Protein AF-X1CSA8-F1 (afdb_monomer_lite)

Secondary structure (DSSP, 8-state):
--S-SSS-SS--TTHHHHHHHHHHHHHHHTS--SS-EEEEE-SSSSTT-S-HHHHHHHHHHHTSSSEEEEEE-TTTTTTTS--

Sequence (83 aa):
MVLDVGANVDCKPEHLPQFALIGTKYAKYILGIENPKIGLLNIGEEKNKGNKFTQNAYKNLKNANINFVGNIEGTDIFKGEVE

Structure (mmCIF, N/CA/C/O backbone):
data_AF-X1CSA8-F1
#
_entry.id   AF-X1CSA8-F1
#
loop_
_atom_site.group_PDB
_atom_site.id
_atom_site.type_symbol
_atom_site.label_atom_id
_atom_site.label_alt_id
_atom_site.label_comp_id
_atom_site.label_asym_id
_atom_site.label_entity_id
_atom_site.label_seq_id
_atom_site.pdbx_PDB_ins_code
_atom_site.Cartn_x
_atom_site.Cartn_y
_atom_site.Cartn_z
_atom_site.occupancy
_atom_site.B_iso_or_equiv
_atom_site.auth_seq_id
_atom_site.auth_comp_id
_atom_site.auth_asym_id
_atom_site.auth_atom_id
_atom_site.pdbx_PDB_model_num
ATOM 1 N N . MET A 1 1 ? -5.623 -7.667 3.789 1.00 88.06 1 MET A N 1
ATOM 2 C CA . MET A 1 1 ? -6.256 -8.019 2.494 1.00 88.06 1 MET A CA 1
ATOM 3 C C . MET A 1 1 ? -5.298 -7.617 1.380 1.00 88.06 1 MET A C 1
ATOM 5 O O . MET A 1 1 ? -4.444 -6.767 1.568 1.00 88.06 1 MET A O 1
ATOM 9 N N . VAL A 1 2 ? -5.365 -8.299 0.238 1.00 93.06 2 VAL A N 1
ATOM 10 C CA . VAL A 1 2 ? -4.537 -7.986 -0.935 1.00 93.06 2 VAL A CA 1
ATOM 11 C C . VAL A 1 2 ? -5.478 -7.675 -2.090 1.00 93.06 2 VAL A C 1
ATOM 13 O O . VAL A 1 2 ? -6.487 -8.358 -2.262 1.00 93.06 2 VAL A O 1
ATOM 16 N N . LEU A 1 3 ? -5.172 -6.623 -2.844 1.00 93.31 3 LEU A N 1
ATOM 17 C CA . LEU A 1 3 ? -6.002 -6.122 -3.935 1.00 93.31 3 LEU A CA 1
ATOM 18 C C . LEU A 1 3 ? -5.283 -6.325 -5.263 1.00 93.31 3 LEU A C 1
ATOM 20 O O . LEU A 1 3 ? -4.074 -6.139 -5.339 1.00 93.31 3 LEU A O 1
ATOM 24 N N . ASP A 1 4 ? -6.055 -6.680 -6.288 1.00 91.19 4 ASP A N 1
ATOM 25 C CA . ASP A 1 4 ? -5.562 -7.041 -7.621 1.00 91.19 4 ASP A CA 1
ATOM 26 C C . ASP A 1 4 ? -4.541 -8.195 -7.606 1.00 91.19 4 ASP A C 1
ATOM 28 O O . ASP A 1 4 ? -3.360 -8.045 -7.904 1.00 91.19 4 ASP A O 1
ATOM 32 N N . VAL A 1 5 ? -5.027 -9.390 -7.257 1.00 91.69 5 VAL A N 1
ATOM 33 C CA . VAL A 1 5 ? -4.236 -10.634 -7.192 1.00 91.69 5 VAL A CA 1
ATOM 34 C C . VAL A 1 5 ? -4.222 -11.353 -8.555 1.00 91.69 5 VAL A C 1
ATOM 36 O O . VAL A 1 5 ? -4.331 -12.574 -8.631 1.00 91.69 5 VAL A O 1
ATOM 39 N N . GLY A 1 6 ? -4.140 -10.583 -9.646 1.00 91.44 6 GLY A N 1
ATOM 40 C CA . GLY A 1 6 ? -4.117 -11.096 -11.023 1.00 91.44 6 GLY A CA 1
ATOM 41 C C . GLY A 1 6 ? -5.368 -10.799 -11.855 1.00 91.44 6 GLY A C 1
ATOM 42 O O . GLY A 1 6 ? -5.593 -11.476 -12.856 1.00 91.44 6 GLY A O 1
ATOM 43 N N . ALA A 1 7 ? -6.181 -9.810 -11.466 1.00 91.81 7 ALA A N 1
ATOM 44 C CA . ALA A 1 7 ? -7.285 -9.348 -12.309 1.00 91.81 7 ALA A CA 1
ATOM 45 C C . ALA A 1 7 ? -6.761 -8.475 -13.462 1.00 91.81 7 ALA A C 1
ATOM 47 O O . ALA A 1 7 ? -7.246 -8.587 -14.588 1.00 91.81 7 ALA A O 1
ATOM 48 N N . ASN A 1 8 ? -5.741 -7.652 -13.197 1.00 91.25 8 ASN A N 1
ATOM 49 C CA . ASN A 1 8 ? -5.024 -6.899 -14.221 1.00 91.25 8 ASN A CA 1
ATOM 50 C C . ASN A 1 8 ? -3.616 -7.473 -14.401 1.00 91.25 8 ASN A C 1
ATOM 52 O O . ASN A 1 8 ? -2.814 -7.487 -13.470 1.00 91.25 8 ASN A O 1
ATOM 56 N N . VAL A 1 9 ? -3.306 -7.919 -15.621 1.00 88.38 9 VAL A N 1
ATOM 57 C CA . VAL A 1 9 ? -1.962 -8.408 -15.978 1.00 88.38 9 VAL A CA 1
ATOM 58 C C . VAL A 1 9 ? -0.968 -7.247 -16.044 1.00 88.38 9 VAL A C 1
ATOM 60 O O . VAL A 1 9 ? 0.117 -7.325 -15.474 1.00 88.38 9 VAL A O 1
ATOM 63 N N . ASP A 1 10 ? -1.370 -6.149 -16.690 1.00 91.12 10 ASP A N 1
ATOM 64 C CA . ASP A 1 10 ? -0.596 -4.916 -16.781 1.00 91.12 10 ASP A CA 1
ATOM 65 C C . ASP A 1 10 ? -1.276 -3.816 -15.973 1.00 91.12 10 ASP A C 1
ATOM 67 O O . ASP A 1 10 ? -2.367 -3.342 -16.304 1.00 91.12 10 ASP A O 1
ATOM 71 N N . CYS A 1 11 ? -0.602 -3.371 -14.919 1.00 92.69 11 CYS A N 1
ATOM 72 C CA . CYS A 1 11 ? -1.088 -2.296 -14.075 1.00 92.69 11 CYS A CA 1
ATOM 73 C C . CYS A 1 11 ? -0.282 -1.018 -14.307 1.00 92.69 11 CYS A C 1
ATOM 75 O O . CYS A 1 11 ? 0.930 -1.057 -14.531 1.00 92.69 11 CYS A O 1
ATOM 77 N N . LYS A 1 12 ? -0.951 0.136 -14.237 1.00 95.50 12 LYS A N 1
ATOM 78 C CA . LYS A 1 12 ? -0.299 1.448 -14.264 1.00 95.50 12 LYS A CA 1
ATOM 79 C C . LYS A 1 12 ? -0.283 2.059 -12.857 1.00 95.50 12 LYS A C 1
ATOM 81 O O . LYS A 1 12 ? -1.191 1.772 -12.074 1.00 95.50 12 LYS A O 1
ATOM 86 N N . PRO A 1 13 ? 0.709 2.899 -12.501 1.00 95.75 13 PRO A N 1
ATOM 87 C CA . PRO A 1 13 ? 0.797 3.492 -11.162 1.00 95.75 13 PRO A CA 1
ATOM 88 C C . PRO A 1 13 ? -0.449 4.281 -10.739 1.00 95.75 13 PRO A C 1
ATOM 90 O O . PRO A 1 13 ? -0.690 4.473 -9.548 1.00 95.75 13 PRO A O 1
ATOM 93 N N . GLU A 1 14 ? -1.239 4.762 -11.699 1.00 95.38 14 GLU A N 1
ATOM 94 C CA . GLU A 1 14 ? -2.474 5.514 -11.469 1.00 95.38 14 GLU A CA 1
ATOM 95 C C . GLU A 1 14 ? -3.651 4.616 -11.054 1.00 95.38 14 GLU A C 1
ATOM 97 O O . GLU A 1 14 ? -4.630 5.115 -10.500 1.00 95.38 14 GLU A O 1
ATOM 102 N N . HIS A 1 15 ? -3.560 3.300 -11.274 1.00 95.75 15 HIS A N 1
ATOM 103 C CA . HIS A 1 15 ? -4.593 2.347 -10.857 1.00 95.75 15 HIS A CA 1
ATOM 104 C C . HIS A 1 15 ? -4.547 2.088 -9.343 1.00 95.75 15 HIS A C 1
ATOM 106 O O . HIS A 1 15 ? -5.583 1.939 -8.699 1.00 95.75 15 HIS A O 1
ATOM 112 N N . LEU A 1 16 ? -3.351 2.096 -8.742 1.00 96.38 16 LEU A N 1
ATOM 113 C CA . LEU A 1 16 ? -3.150 1.739 -7.332 1.00 96.38 16 LEU A CA 1
ATOM 114 C C . LEU A 1 16 ? -3.933 2.624 -6.344 1.00 96.38 16 LEU A C 1
ATOM 116 O O . LEU A 1 16 ? -4.549 2.070 -5.436 1.00 96.38 16 LEU A O 1
ATOM 120 N N . PRO A 1 17 ? -3.999 3.961 -6.506 1.00 96.44 17 PRO A N 1
ATOM 121 C CA . PRO A 1 17 ? -4.874 4.801 -5.688 1.00 96.44 17 PRO A CA 1
ATOM 122 C C . PRO A 1 17 ? -6.355 4.418 -5.763 1.00 96.44 17 PRO A C 1
ATOM 124 O O . PRO A 1 17 ? -7.065 4.520 -4.764 1.00 96.44 17 PRO A O 1
ATOM 127 N N . GLN A 1 18 ? -6.830 3.966 -6.928 1.00 95.25 18 GLN A N 1
ATOM 128 C CA . GLN A 1 18 ? -8.221 3.541 -7.099 1.00 95.25 18 GLN A CA 1
ATOM 129 C C . GLN A 1 18 ? -8.476 2.229 -6.358 1.00 95.25 18 GLN A C 1
ATOM 131 O O . GLN A 1 18 ? -9.469 2.112 -5.640 1.00 95.25 18 GLN A O 1
ATOM 136 N N . PHE A 1 19 ? -7.552 1.271 -6.465 1.00 96.44 19 PHE A N 1
ATOM 137 C CA . PHE A 1 19 ? -7.631 0.017 -5.715 1.00 96.44 19 PHE A CA 1
ATOM 138 C C . PHE A 1 19 ? -7.601 0.275 -4.217 1.00 96.44 19 PHE A C 1
ATOM 140 O O . PHE A 1 19 ? -8.478 -0.202 -3.505 1.00 96.44 19 PHE A O 1
ATOM 147 N N . ALA A 1 20 ? -6.662 1.097 -3.752 1.00 96.81 20 ALA A N 1
ATOM 148 C CA . ALA A 1 20 ? -6.567 1.486 -2.356 1.00 96.81 20 ALA A CA 1
ATOM 149 C C . ALA A 1 20 ? -7.871 2.114 -1.845 1.00 96.81 20 ALA A C 1
ATOM 151 O O . ALA A 1 20 ? -8.350 1.729 -0.784 1.00 96.81 20 ALA A O 1
ATOM 152 N N . LEU A 1 21 ? -8.499 3.008 -2.620 1.00 96.25 21 LEU A N 1
ATOM 153 C CA . LEU A 1 21 ? -9.785 3.606 -2.255 1.00 96.25 21 LEU A CA 1
ATOM 154 C C . LEU A 1 21 ? -10.898 2.555 -2.125 1.00 96.25 21 LEU A C 1
ATOM 156 O O . LEU A 1 21 ? -11.647 2.579 -1.146 1.00 96.25 21 LEU A O 1
ATOM 160 N N . ILE A 1 22 ? -11.005 1.628 -3.082 1.00 95.62 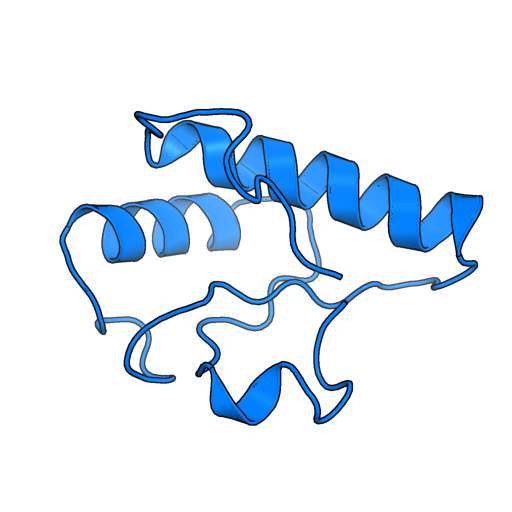22 ILE A N 1
ATOM 161 C CA . ILE A 1 22 ? -11.982 0.529 -3.031 1.00 95.62 22 ILE A CA 1
ATOM 162 C C . ILE A 1 22 ? -11.719 -0.354 -1.806 1.00 95.62 22 ILE A C 1
ATOM 164 O O . ILE A 1 22 ? -12.647 -0.642 -1.050 1.00 95.62 22 ILE A O 1
ATOM 168 N N . GLY A 1 23 ? -10.458 -0.715 -1.564 1.00 96.25 23 GLY A N 1
ATOM 169 C CA . GLY A 1 23 ? -10.026 -1.496 -0.409 1.00 96.25 23 GLY A CA 1
ATOM 170 C C . GLY A 1 23 ? -10.371 -0.835 0.918 1.00 96.25 23 GLY A C 1
ATOM 171 O O . GLY A 1 23 ? -10.984 -1.469 1.772 1.00 96.25 23 GLY A O 1
ATOM 172 N N . THR A 1 24 ? -10.076 0.460 1.066 1.00 96.81 24 THR A N 1
ATOM 173 C CA . THR A 1 24 ? -10.443 1.248 2.250 1.00 96.81 24 THR A CA 1
ATOM 174 C C . THR A 1 24 ? -11.955 1.232 2.479 1.00 96.81 24 THR A C 1
ATOM 176 O O . THR A 1 24 ? -12.408 1.046 3.606 1.00 96.81 24 THR A O 1
ATOM 179 N N . LYS A 1 25 ? -12.764 1.407 1.426 1.00 96.44 25 LYS A N 1
ATOM 180 C CA . LYS A 1 25 ? -14.232 1.391 1.545 1.00 96.44 25 LYS A CA 1
ATOM 181 C C . LYS A 1 25 ? -14.751 0.007 1.927 1.00 96.44 25 LYS A C 1
ATOM 183 O O . LYS A 1 25 ? -15.620 -0.088 2.790 1.00 96.44 25 LYS A O 1
ATOM 188 N N . TYR A 1 26 ? -14.199 -1.044 1.331 1.00 97.00 26 TYR A N 1
ATOM 189 C CA . TYR A 1 26 ? -14.556 -2.421 1.650 1.00 97.00 26 TYR A CA 1
ATOM 190 C C . TYR A 1 26 ? -14.198 -2.773 3.099 1.00 97.00 26 TYR A C 1
ATOM 192 O O . TYR A 1 26 ? -15.063 -3.197 3.862 1.00 97.00 26 TYR A O 1
ATOM 200 N N . ALA A 1 27 ? -12.956 -2.516 3.512 1.00 96.56 27 ALA A N 1
ATOM 201 C CA . ALA A 1 27 ? -12.505 -2.767 4.876 1.00 96.56 27 ALA A CA 1
ATOM 202 C C . ALA A 1 27 ? -13.333 -1.978 5.903 1.00 96.56 27 ALA A C 1
ATOM 204 O O . ALA A 1 27 ? -13.724 -2.529 6.929 1.00 96.56 27 ALA A O 1
ATOM 205 N N . LYS A 1 28 ? -13.699 -0.729 5.594 1.00 96.62 28 LYS A N 1
ATOM 206 C CA . LYS A 1 28 ? -14.542 0.076 6.479 1.00 96.62 28 LYS A CA 1
ATOM 207 C C . LYS A 1 28 ? -15.971 -0.435 6.597 1.00 96.62 28 LYS A C 1
ATOM 209 O O . LYS A 1 28 ? -16.446 -0.665 7.704 1.00 96.62 28 LYS A O 1
ATOM 214 N N . TYR A 1 29 ? -16.670 -0.582 5.477 1.00 97.62 29 TYR A N 1
ATOM 215 C CA . TYR A 1 29 ? -18.115 -0.818 5.508 1.00 97.62 29 TYR A CA 1
ATOM 216 C C . TYR A 1 29 ? -18.500 -2.293 5.580 1.00 97.62 29 TYR A C 1
ATOM 218 O O . TYR A 1 29 ? -19.570 -2.602 6.092 1.00 97.62 29 TYR A O 1
ATOM 226 N N . ILE A 1 30 ? -17.656 -3.192 5.070 1.00 97.69 30 ILE A N 1
ATOM 227 C CA . ILE A 1 30 ? -17.941 -4.632 5.039 1.00 97.69 30 ILE A CA 1
ATOM 228 C C . ILE A 1 30 ? -17.225 -5.354 6.177 1.00 97.69 30 ILE A C 1
ATOM 230 O O . ILE A 1 30 ? -17.825 -6.206 6.825 1.00 97.69 30 ILE A O 1
ATOM 234 N N . LEU A 1 31 ? -15.963 -5.003 6.447 1.00 95.62 31 LEU A N 1
ATOM 235 C CA . LEU A 1 31 ? -15.181 -5.637 7.517 1.00 95.62 31 LEU A CA 1
ATOM 236 C C . LEU A 1 31 ? -15.260 -4.890 8.859 1.00 95.62 31 LEU A C 1
ATOM 238 O O . LEU A 1 31 ? -14.764 -5.397 9.859 1.00 95.62 31 LEU A O 1
ATOM 242 N N . GLY A 1 32 ? -15.883 -3.706 8.899 1.00 96.38 32 GLY A N 1
ATOM 243 C CA . GLY A 1 32 ? -16.071 -2.928 10.129 1.00 96.38 32 GLY A CA 1
ATOM 244 C C . GLY A 1 32 ? -14.807 -2.237 10.655 1.00 96.38 32 GLY A C 1
ATOM 245 O O . GLY A 1 32 ? -14.737 -1.910 11.838 1.00 96.38 32 GLY A O 1
ATOM 246 N N . ILE A 1 33 ? -13.796 -2.016 9.810 1.00 95.62 33 ILE A N 1
ATOM 247 C CA . ILE A 1 33 ? -12.512 -1.419 10.205 1.00 95.62 33 ILE A CA 1
ATOM 248 C C . ILE A 1 33 ? -12.570 0.098 9.994 1.00 95.62 33 ILE A C 1
ATOM 250 O O . ILE A 1 33 ? -12.486 0.588 8.874 1.00 95.62 33 ILE A O 1
ATOM 254 N N . GLU A 1 34 ? -12.712 0.873 11.069 1.00 94.50 34 GLU A N 1
ATOM 255 C CA . GLU A 1 34 ? -12.999 2.317 10.981 1.00 94.50 34 GLU A CA 1
ATOM 256 C C . GLU A 1 34 ? -11.968 3.147 10.193 1.00 94.50 34 GLU A C 1
ATOM 258 O O . GLU A 1 34 ? -12.351 4.077 9.469 1.00 94.50 34 GLU A O 1
ATOM 263 N N . ASN A 1 35 ? -10.677 2.811 10.309 1.00 95.00 35 ASN A N 1
ATOM 264 C CA . ASN A 1 35 ? -9.570 3.525 9.663 1.00 95.00 35 ASN A CA 1
ATOM 265 C C . ASN A 1 35 ? -8.524 2.556 9.059 1.00 95.00 35 ASN A C 1
ATOM 267 O O . ASN A 1 35 ? -7.414 2.462 9.591 1.00 95.00 35 ASN A O 1
ATOM 271 N N . PRO A 1 36 ? -8.860 1.836 7.968 1.00 96.56 36 PRO A N 1
ATOM 272 C CA . PRO A 1 36 ? -8.013 0.786 7.397 1.00 96.56 36 PRO A CA 1
ATOM 273 C C . PRO A 1 36 ? -6.677 1.345 6.908 1.00 96.56 36 PRO A C 1
ATOM 275 O O . PRO A 1 36 ? -6.657 2.280 6.105 1.00 96.56 36 PRO A O 1
ATOM 278 N N . LYS A 1 37 ? -5.575 0.780 7.388 1.00 97.00 37 LYS A N 1
ATOM 279 C CA . LYS A 1 37 ? -4.206 1.098 6.992 1.00 97.00 37 LYS A CA 1
ATOM 280 C C . LYS A 1 37 ? -3.895 0.442 5.657 1.00 97.00 37 LYS A C 1
ATOM 282 O O . LYS A 1 37 ? -3.978 -0.771 5.518 1.00 97.00 37 LYS A O 1
ATOM 287 N N . ILE A 1 38 ? -3.466 1.252 4.699 1.00 97.56 38 ILE A N 1
ATOM 288 C CA . ILE A 1 38 ? -3.108 0.790 3.360 1.00 97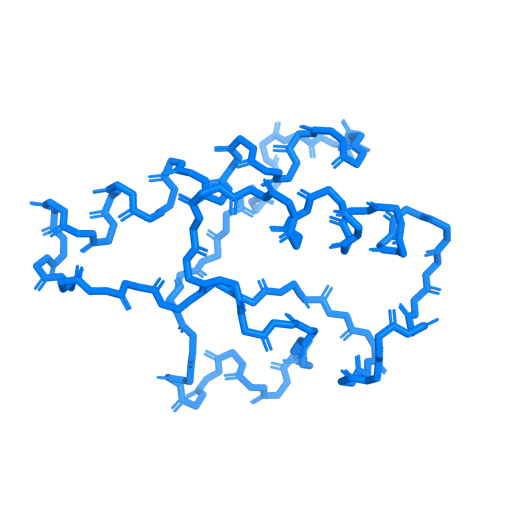.56 38 ILE A CA 1
ATOM 289 C C . ILE A 1 38 ? -1.590 0.814 3.202 1.00 97.56 38 ILE A C 1
ATOM 291 O O . ILE A 1 38 ? -0.970 1.875 3.326 1.00 97.56 38 ILE A O 1
ATOM 295 N N . GLY A 1 39 ? -1.002 -0.341 2.894 1.00 97.19 39 GLY A N 1
ATOM 296 C CA . GLY A 1 39 ? 0.417 -0.486 2.567 1.00 97.19 39 GLY A CA 1
ATOM 297 C C . GLY A 1 39 ? 0.656 -0.726 1.077 1.00 97.19 39 GLY A C 1
ATOM 298 O O . GLY A 1 39 ? -0.143 -1.371 0.399 1.00 97.19 39 GLY A O 1
ATOM 299 N N . LEU A 1 40 ? 1.773 -0.217 0.558 1.00 97.44 40 LEU A N 1
ATOM 300 C CA . LEU A 1 40 ? 2.274 -0.553 -0.774 1.00 97.44 40 LEU A CA 1
ATOM 301 C C . LEU A 1 40 ? 3.289 -1.690 -0.650 1.00 97.44 40 LEU A C 1
ATOM 303 O O . LEU A 1 40 ? 4.389 -1.475 -0.147 1.00 97.44 40 LEU A O 1
ATOM 307 N N . LEU A 1 41 ? 2.938 -2.884 -1.128 1.00 96.06 41 LEU A N 1
ATOM 308 C CA . LEU A 1 41 ? 3.870 -4.010 -1.141 1.00 96.06 41 LEU A CA 1
ATOM 309 C C . LEU A 1 41 ? 5.106 -3.675 -1.985 1.00 96.06 41 LEU A C 1
ATOM 311 O O . LEU A 1 41 ? 4.998 -3.292 -3.154 1.00 96.06 41 LEU A O 1
ATOM 315 N N . ASN A 1 42 ? 6.281 -3.810 -1.382 1.00 96.56 42 ASN A N 1
ATOM 316 C CA . ASN A 1 42 ? 7.549 -3.413 -1.973 1.00 96.56 42 ASN A CA 1
ATOM 317 C C . ASN A 1 42 ? 8.698 -4.293 -1.446 1.00 96.56 42 ASN A C 1
ATOM 319 O O . ASN A 1 42 ? 8.509 -5.173 -0.611 1.00 96.56 42 ASN A O 1
ATOM 323 N N . ILE A 1 43 ? 9.907 -4.056 -1.954 1.00 95.38 43 ILE A N 1
ATOM 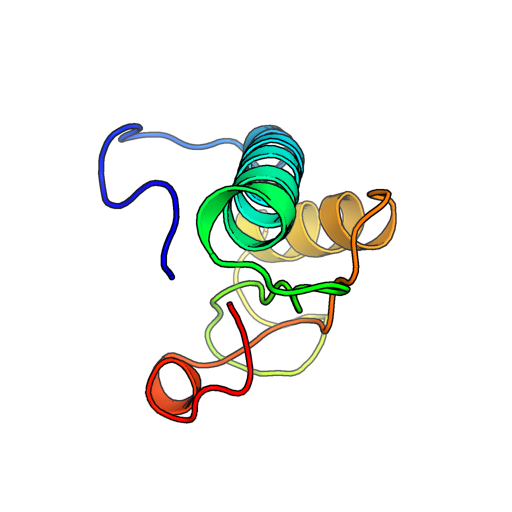324 C CA . ILE A 1 43 ? 11.139 -4.768 -1.568 1.00 95.38 43 ILE A CA 1
ATOM 325 C C . ILE A 1 43 ? 11.862 -4.134 -0.363 1.00 95.38 43 ILE A C 1
ATOM 327 O O . ILE A 1 43 ? 13.037 -4.416 -0.144 1.00 95.38 43 ILE A O 1
ATOM 331 N N . GLY A 1 44 ? 11.219 -3.187 0.316 1.00 94.50 44 GLY A N 1
ATOM 332 C CA . GLY A 1 44 ? 11.781 -2.434 1.433 1.00 94.50 44 GLY A CA 1
ATOM 333 C C . GLY A 1 44 ? 10.846 -1.322 1.896 1.00 94.50 44 GLY A C 1
ATOM 334 O O . GLY A 1 44 ? 10.075 -0.782 1.097 1.00 94.50 44 GLY A O 1
ATOM 335 N N . GLU A 1 45 ? 10.928 -0.973 3.176 1.00 94.50 45 GLU A N 1
ATOM 336 C CA . GLU A 1 45 ? 10.061 0.019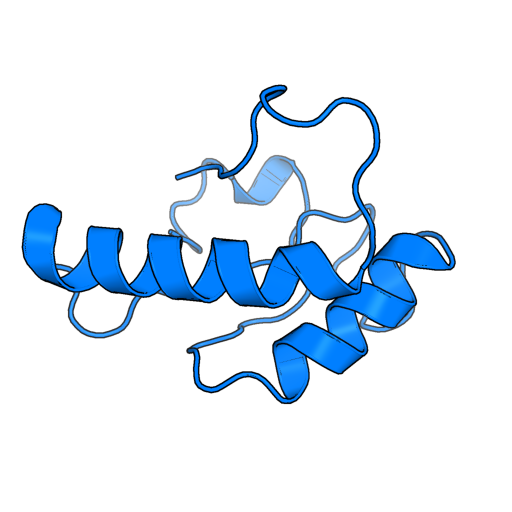 3.830 1.00 94.50 45 GLU A CA 1
ATOM 337 C C . GLU A 1 45 ? 10.392 1.472 3.436 1.00 94.50 45 GLU A C 1
ATOM 339 O O . GLU A 1 45 ? 9.551 2.376 3.536 1.00 94.50 45 GLU A O 1
ATOM 344 N N . GLU A 1 46 ? 11.606 1.746 2.948 1.00 95.56 46 GLU A N 1
ATOM 345 C CA . GLU A 1 46 ? 12.018 3.110 2.630 1.00 95.56 46 GLU A CA 1
ATOM 346 C C . GLU A 1 46 ? 11.280 3.650 1.396 1.00 95.56 46 GLU A C 1
ATOM 348 O O . GLU A 1 46 ? 11.062 2.963 0.398 1.00 95.56 46 GLU A O 1
ATOM 353 N N . LYS A 1 47 ? 10.927 4.940 1.423 1.00 93.06 47 LYS A N 1
ATOM 354 C CA . LYS A 1 47 ? 10.054 5.589 0.419 1.00 93.06 47 LYS A CA 1
ATOM 355 C C . LYS A 1 47 ? 10.560 5.498 -1.026 1.00 93.06 47 LYS A C 1
ATOM 357 O O . LYS A 1 47 ? 9.776 5.613 -1.961 1.00 93.06 47 LYS A O 1
ATOM 362 N N . ASN A 1 48 ? 11.870 5.359 -1.210 1.00 93.50 48 ASN A N 1
ATOM 363 C CA . ASN A 1 48 ? 12.540 5.290 -2.509 1.00 93.50 48 ASN A CA 1
ATOM 364 C C . ASN A 1 48 ? 12.774 3.852 -3.005 1.00 93.50 48 ASN A C 1
ATOM 366 O O . ASN A 1 48 ? 13.364 3.682 -4.072 1.00 93.50 48 ASN A O 1
ATOM 370 N N . LYS A 1 49 ? 12.340 2.825 -2.262 1.00 95.94 49 LYS A N 1
ATOM 371 C CA . LYS A 1 49 ? 12.517 1.425 -2.658 1.00 95.94 49 LYS A CA 1
ATOM 372 C C . LYS A 1 49 ? 11.574 1.000 -3.775 1.00 95.94 49 LYS A C 1
ATOM 374 O O . LYS A 1 49 ? 10.468 1.517 -3.945 1.00 95.94 49 LYS A O 1
ATOM 379 N N . GLY A 1 50 ? 12.047 0.007 -4.518 1.00 95.81 50 GLY A N 1
ATOM 380 C CA . GLY A 1 50 ? 11.371 -0.572 -5.666 1.00 95.81 50 GLY A CA 1
ATOM 381 C C . GLY A 1 50 ? 11.657 0.159 -6.974 1.00 95.81 50 GLY A C 1
ATOM 382 O O . GLY A 1 50 ? 12.526 1.029 -7.069 1.00 95.81 50 GLY A O 1
ATOM 383 N N . ASN A 1 51 ? 10.963 -0.262 -8.022 1.00 95.62 51 ASN A N 1
ATOM 384 C CA . ASN A 1 51 ? 11.185 0.214 -9.381 1.00 95.62 51 ASN A CA 1
ATOM 385 C C . ASN A 1 51 ? 10.467 1.557 -9.640 1.00 95.62 51 ASN A C 1
ATOM 387 O O . ASN A 1 51 ? 9.807 2.126 -8.772 1.00 95.62 51 ASN A O 1
ATOM 391 N N . LYS A 1 52 ? 10.572 2.077 -10.870 1.00 96.19 52 LYS A N 1
ATOM 392 C CA . LYS A 1 52 ? 9.880 3.321 -11.259 1.00 96.19 52 LYS A CA 1
ATOM 393 C C . LYS A 1 52 ? 8.365 3.240 -11.046 1.00 96.19 52 LYS A C 1
ATOM 395 O O . LYS A 1 52 ? 7.752 4.243 -10.697 1.00 96.19 52 LYS A O 1
ATOM 400 N N . PHE A 1 53 ? 7.777 2.062 -11.249 1.00 95.88 53 PHE A N 1
ATOM 401 C CA . PHE A 1 53 ? 6.351 1.841 -11.047 1.00 95.88 53 PHE A CA 1
ATOM 402 C C . PHE A 1 53 ? 5.964 2.036 -9.576 1.00 95.88 53 PHE A C 1
ATOM 404 O O . PHE A 1 53 ? 5.116 2.881 -9.290 1.00 95.88 53 PHE A O 1
ATOM 411 N N . THR A 1 54 ? 6.622 1.344 -8.640 1.00 96.38 54 THR A N 1
ATOM 412 C CA . THR A 1 54 ? 6.291 1.441 -7.209 1.00 96.38 54 THR A CA 1
ATOM 413 C C . THR A 1 54 ? 6.620 2.819 -6.641 1.00 96.38 54 THR A C 1
ATOM 415 O O . THR A 1 54 ? 5.832 3.362 -5.873 1.00 96.38 54 THR A O 1
ATOM 418 N N . GLN A 1 55 ? 7.711 3.454 -7.078 1.00 97.00 55 GLN A N 1
ATOM 419 C CA . GLN A 1 55 ? 8.043 4.821 -6.662 1.00 97.00 55 GLN A CA 1
ATOM 420 C C . GLN A 1 55 ? 7.007 5.854 -7.137 1.00 97.00 55 GLN A C 1
ATOM 422 O O . GLN A 1 55 ? 6.680 6.790 -6.405 1.00 97.00 55 GLN A O 1
ATOM 427 N N . ASN A 1 56 ? 6.472 5.701 -8.353 1.00 97.12 56 ASN A N 1
ATOM 428 C CA . ASN A 1 56 ? 5.399 6.566 -8.849 1.00 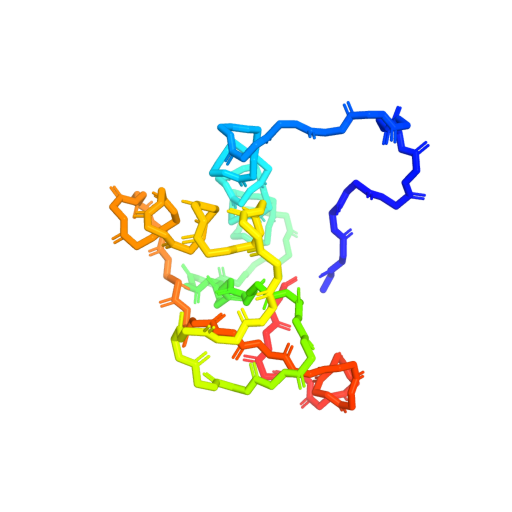97.12 56 ASN A CA 1
ATOM 429 C C . ASN A 1 56 ? 4.080 6.285 -8.123 1.00 97.12 56 ASN A C 1
ATOM 431 O O . ASN A 1 56 ? 3.403 7.222 -7.701 1.00 97.12 56 ASN A O 1
ATOM 435 N N . ALA A 1 57 ? 3.753 5.011 -7.900 1.00 97.25 57 ALA A N 1
ATOM 436 C CA . ALA A 1 57 ? 2.574 4.620 -7.140 1.00 97.25 57 ALA A CA 1
ATOM 437 C C . ALA A 1 57 ? 2.616 5.160 -5.705 1.00 97.25 57 ALA A C 1
ATOM 439 O O . ALA A 1 57 ? 1.615 5.689 -5.232 1.00 97.25 57 ALA A O 1
ATOM 440 N N . TYR A 1 58 ? 3.779 5.125 -5.047 1.00 98.12 58 TYR A N 1
ATOM 441 C CA . TYR A 1 58 ? 3.974 5.700 -3.716 1.00 98.12 58 TYR A CA 1
ATOM 442 C C . TYR A 1 58 ? 3.598 7.186 -3.685 1.00 98.12 58 TYR A C 1
ATOM 444 O O . TYR A 1 58 ? 2.873 7.631 -2.795 1.00 98.12 58 TYR A O 1
ATOM 452 N N . LYS A 1 59 ? 4.060 7.971 -4.671 1.00 97.12 59 LYS A N 1
ATOM 453 C CA . LYS A 1 59 ? 3.712 9.399 -4.777 1.00 97.12 59 LYS A CA 1
ATOM 454 C C . LYS A 1 59 ? 2.207 9.593 -4.948 1.00 97.12 59 LYS A C 1
ATOM 456 O O . LYS A 1 59 ? 1.636 10.463 -4.296 1.00 97.12 59 LYS A O 1
ATOM 461 N N . ASN A 1 60 ? 1.579 8.779 -5.792 1.00 97.12 60 ASN A N 1
ATOM 462 C CA . ASN A 1 60 ? 0.145 8.858 -6.048 1.00 97.12 60 ASN A CA 1
ATOM 463 C C . ASN A 1 60 ? -0.672 8.491 -4.797 1.00 97.12 60 ASN A C 1
ATOM 465 O O . ASN A 1 60 ? -1.597 9.215 -4.439 1.00 97.12 60 ASN A O 1
ATOM 469 N N . LEU A 1 61 ? -0.297 7.415 -4.100 1.00 97.69 61 LEU A N 1
ATOM 470 C CA . LEU A 1 61 ? -0.947 6.942 -2.873 1.00 97.69 61 LEU A CA 1
ATOM 471 C C . LEU A 1 61 ? -0.793 7.927 -1.716 1.00 97.69 61 LEU A C 1
ATOM 473 O O . LEU A 1 61 ? -1.748 8.160 -0.983 1.00 97.69 61 LEU A O 1
ATOM 477 N N . LYS A 1 62 ? 0.371 8.572 -1.588 1.00 96.94 62 LYS A N 1
ATOM 478 C CA . LYS A 1 62 ? 0.601 9.608 -0.572 1.00 96.94 62 LYS A CA 1
ATOM 479 C C . LYS A 1 62 ? -0.349 10.805 -0.717 1.00 96.94 62 LYS A C 1
ATOM 481 O O . LYS A 1 62 ? -0.659 11.452 0.276 1.00 96.94 62 LYS A O 1
ATOM 486 N N . ASN A 1 63 ? -0.787 11.099 -1.939 1.00 94.94 63 ASN A N 1
ATOM 487 C CA . ASN A 1 63 ? -1.726 12.183 -2.229 1.00 94.94 63 ASN A CA 1
ATOM 488 C C . ASN A 1 63 ? -3.189 11.707 -2.280 1.00 94.94 63 ASN A C 1
ATOM 490 O O . ASN A 1 63 ? -4.084 12.513 -2.533 1.00 94.94 63 ASN A O 1
ATOM 494 N N . ALA A 1 64 ? -3.445 10.413 -2.074 1.00 94.00 64 ALA A N 1
ATOM 495 C CA . ALA A 1 64 ? -4.789 9.862 -2.053 1.00 94.00 64 ALA A CA 1
ATOM 496 C C . ALA A 1 64 ? -5.443 10.075 -0.678 1.00 94.00 64 ALA A C 1
ATOM 498 O O . ALA A 1 64 ? -4.780 10.078 0.356 1.00 94.00 64 ALA A O 1
ATOM 499 N N . ASN A 1 65 ? -6.769 10.232 -0.661 1.00 93.44 65 ASN A N 1
ATOM 500 C CA . ASN A 1 65 ? -7.548 10.406 0.568 1.00 93.44 65 ASN A CA 1
ATOM 501 C C . ASN A 1 65 ? -7.804 9.054 1.270 1.00 93.44 65 ASN A C 1
ATOM 503 O O . ASN A 1 65 ? -8.935 8.566 1.307 1.00 93.44 65 ASN A O 1
ATOM 507 N N . ILE A 1 66 ? -6.730 8.428 1.754 1.00 96.12 66 ILE A N 1
ATOM 508 C CA . ILE A 1 66 ? -6.695 7.115 2.420 1.00 96.12 66 ILE A CA 1
ATOM 509 C C . ILE A 1 66 ? -5.677 7.141 3.572 1.00 96.12 66 ILE A C 1
ATOM 511 O O . ILE A 1 66 ? -4.774 7.977 3.593 1.00 96.12 66 ILE A O 1
ATOM 515 N N . ASN A 1 67 ? -5.770 6.194 4.507 1.00 97.31 67 ASN A N 1
ATOM 516 C CA . ASN A 1 67 ? -4.778 6.018 5.571 1.00 97.31 67 ASN A CA 1
ATOM 517 C C . ASN A 1 67 ? -3.564 5.221 5.054 1.00 97.31 67 ASN A C 1
ATOM 519 O O . ASN A 1 67 ? -3.395 4.038 5.346 1.00 97.31 67 ASN A O 1
ATOM 523 N N . PHE A 1 68 ? -2.754 5.860 4.208 1.00 97.81 68 PHE A N 1
ATOM 524 C CA . PHE A 1 68 ? -1.564 5.251 3.613 1.00 97.81 68 PHE A CA 1
ATOM 525 C C . PHE A 1 68 ? -0.387 5.243 4.600 1.00 97.81 68 PHE A C 1
ATOM 527 O O . PHE A 1 68 ? 0.091 6.306 5.003 1.00 97.81 68 PHE A O 1
ATOM 534 N N . VAL A 1 69 ? 0.110 4.052 4.951 1.00 97.00 69 VAL A N 1
ATOM 535 C CA . VAL A 1 69 ? 1.197 3.879 5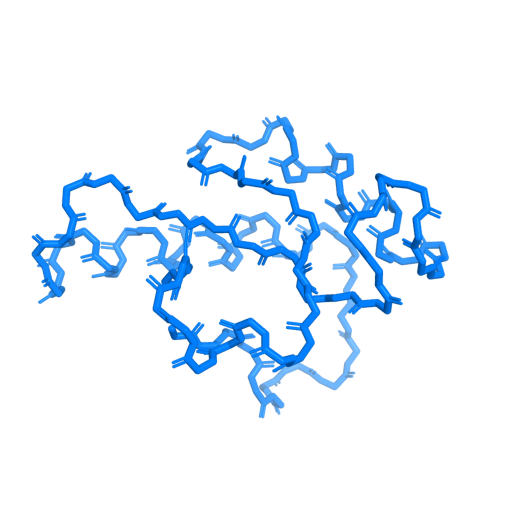.936 1.00 97.00 69 VAL A CA 1
ATOM 536 C C . VAL A 1 69 ? 2.589 3.767 5.311 1.00 97.00 69 VAL A C 1
ATOM 538 O O . VAL A 1 69 ? 3.587 3.851 6.020 1.00 97.00 69 VAL A O 1
ATOM 541 N N . GLY A 1 70 ? 2.678 3.672 3.983 1.00 97.19 70 GLY A N 1
ATOM 542 C CA . GLY A 1 70 ? 3.943 3.617 3.255 1.00 97.19 70 GLY A CA 1
ATOM 543 C C . GLY A 1 70 ? 4.196 2.271 2.587 1.00 97.19 70 GLY A C 1
ATOM 544 O O . GLY A 1 70 ? 3.259 1.554 2.238 1.00 97.19 70 GLY A O 1
ATOM 545 N N . ASN A 1 71 ? 5.473 1.972 2.346 1.00 97.62 71 ASN A N 1
ATOM 546 C CA . ASN A 1 71 ? 5.869 0.674 1.817 1.00 97.62 71 ASN A CA 1
ATOM 547 C C . ASN A 1 71 ? 5.822 -0.376 2.929 1.00 97.62 71 ASN A C 1
ATOM 549 O O . ASN A 1 71 ? 6.142 -0.060 4.071 1.00 97.62 71 ASN A O 1
ATOM 553 N N . ILE A 1 72 ? 5.470 -1.603 2.563 1.00 96.44 72 ILE A N 1
ATOM 554 C CA . ILE A 1 72 ? 5.548 -2.787 3.424 1.00 96.44 72 ILE A CA 1
ATOM 555 C C . ILE A 1 72 ? 6.292 -3.898 2.689 1.00 96.44 72 ILE A C 1
ATOM 557 O O . ILE A 1 72 ? 6.261 -3.956 1.453 1.00 96.44 72 ILE A O 1
ATOM 561 N N . GLU A 1 73 ? 6.914 -4.801 3.431 1.00 94.88 73 GLU A N 1
ATOM 562 C CA . GLU A 1 73 ? 7.527 -5.998 2.872 1.00 94.88 73 GLU A CA 1
ATOM 563 C C . GLU A 1 73 ? 6.557 -7.187 2.880 1.00 94.88 73 GLU A C 1
ATOM 565 O O . GLU A 1 73 ? 5.529 -7.210 3.560 1.00 94.88 73 GLU A O 1
ATOM 570 N N . GLY A 1 74 ? 6.891 -8.230 2.115 1.00 91.50 74 GLY A N 1
ATOM 571 C CA . GLY A 1 74 ? 6.085 -9.455 2.075 1.00 91.50 74 GLY A CA 1
ATOM 572 C C . GLY A 1 74 ? 5.959 -10.149 3.438 1.00 91.50 74 GLY A C 1
ATOM 573 O O . GLY A 1 74 ? 4.971 -10.833 3.696 1.00 91.50 74 GLY A O 1
ATOM 574 N N . THR A 1 75 ? 6.934 -9.948 4.326 1.00 90.38 75 THR A N 1
ATOM 575 C CA . THR A 1 75 ? 6.935 -10.459 5.705 1.00 90.38 75 THR A CA 1
ATOM 576 C C . THR A 1 75 ? 5.898 -9.768 6.595 1.00 90.38 75 THR A C 1
ATOM 578 O O . THR A 1 75 ? 5.445 -10.376 7.567 1.00 90.38 75 THR A O 1
ATOM 581 N N . ASP A 1 76 ? 5.471 -8.549 6.259 1.00 88.62 76 ASP A N 1
ATOM 582 C CA . ASP A 1 76 ? 4.508 -7.769 7.048 1.00 88.62 76 ASP A CA 1
ATOM 583 C C . ASP A 1 76 ? 3.054 -8.146 6.756 1.00 88.62 76 ASP A C 1
ATOM 585 O O . ASP A 1 76 ? 2.175 -7.932 7.592 1.00 88.62 76 ASP A O 1
ATOM 589 N N . ILE A 1 77 ? 2.796 -8.787 5.609 1.00 89.00 77 ILE A N 1
ATOM 590 C CA . ILE A 1 77 ? 1.451 -9.196 5.169 1.00 89.00 77 ILE A CA 1
ATOM 591 C C . ILE A 1 77 ? 0.740 -10.045 6.237 1.00 89.00 77 ILE A C 1
ATOM 593 O O . ILE A 1 77 ? -0.471 -9.931 6.422 1.00 89.00 77 ILE A O 1
ATOM 597 N N . PHE A 1 78 ? 1.486 -10.882 6.962 1.00 87.56 78 PHE A N 1
ATOM 598 C CA . PHE A 1 78 ? 0.938 -11.794 7.973 1.00 87.56 78 PHE A CA 1
ATOM 599 C C . PHE A 1 78 ? 0.924 -11.217 9.393 1.00 87.56 78 PHE A C 1
ATOM 601 O O . PHE A 1 78 ? 0.410 -11.866 10.302 1.00 87.56 78 PHE A O 1
ATOM 608 N N . LYS A 1 79 ? 1.469 -10.012 9.602 1.00 88.12 79 LYS A N 1
ATOM 609 C CA . LYS A 1 79 ? 1.541 -9.372 10.926 1.00 88.12 79 LYS A CA 1
ATOM 610 C C . LYS A 1 79 ? 0.265 -8.613 11.298 1.00 88.12 79 LYS A C 1
ATOM 612 O O . LYS A 1 79 ? 0.113 -8.214 12.447 1.00 88.12 79 LYS A O 1
ATOM 617 N N . GLY A 1 80 ? -0.648 -8.412 10.344 1.00 81.88 80 GLY A N 1
ATOM 618 C CA . GLY A 1 80 ? -1.871 -7.632 10.559 1.00 81.88 80 GLY A CA 1
ATOM 619 C C . GLY A 1 80 ? -1.607 -6.136 10.752 1.00 81.88 80 GLY A C 1
ATOM 620 O O . GLY A 1 80 ? -2.408 -5.442 11.369 1.00 81.88 80 GLY A O 1
ATOM 621 N N . GLU A 1 81 ? -0.470 -5.635 10.263 1.00 80.88 81 GLU A N 1
ATOM 622 C CA . GLU A 1 81 ? -0.118 -4.212 10.350 1.00 80.88 81 GLU A CA 1
ATOM 623 C C . GLU A 1 81 ? -0.835 -3.356 9.300 1.00 80.88 81 GLU A C 1
ATOM 625 O O . GLU A 1 81 ? -0.947 -2.138 9.468 1.00 80.88 81 GLU A O 1
ATOM 630 N N . VAL A 1 82 ? -1.334 -4.007 8.248 1.00 86.19 82 VAL A N 1
ATOM 631 C CA . VAL A 1 82 ? -2.110 -3.421 7.159 1.00 86.19 82 VAL A CA 1
ATOM 632 C C . VAL A 1 82 ? -3.322 -4.278 6.818 1.00 86.19 82 VAL A C 1
ATOM 634 O O . VAL A 1 82 ? -3.317 -5.507 6.972 1.00 86.19 82 VAL A O 1
ATOM 637 N N . GLU A 1 83 ? -4.344 -3.609 6.298 1.00 82.25 83 GLU A N 1
ATOM 638 C CA . GLU A 1 83 ? -5.524 -4.211 5.689 1.00 82.25 83 GLU A CA 1
ATOM 639 C C . GLU A 1 83 ? -5.425 -4.224 4.170 1.00 82.25 83 GLU A C 1
ATOM 641 O O . GLU A 1 83 ? -6.072 -5.130 3.613 1.00 82.25 83 GLU A O 1
#

Radius of gyration: 12.05 Å; chains: 1; bounding box: 31×24×28 Å

Foldseek 3Di:
DDFCPPPDPDDALLVLLVRQVVVQVCCCPVVVDPAFEDADEFPDQDQPGDDPRSNSNQVNNVPHPHNYPGHDYPVCVPVPPGD

pLDDT: mean 94.38, std 3.71, range [80.88, 98.12]

InterPro domains:
  IPR003664 Fatty acid synthesis PlsX protein [PF02504] (2-82)
  IPR012281 Phospholipid biosynthesis protein, PlsX-like [PTHR30100] (1-82)

Organism: NCBI:txid412755